Protein AF-A0A0F8YQG4-F1 (afdb_monomer)

Organism: NCBI:txid412755

Foldseek 3Di:
DQDKDKWKAFPVPRDTDDDPVNDDAQTWMWIAIPPRDIDIDGHHDD

pLDDT: mean 91.12, std 9.15, range [55.34, 97.25]

Radius of gyration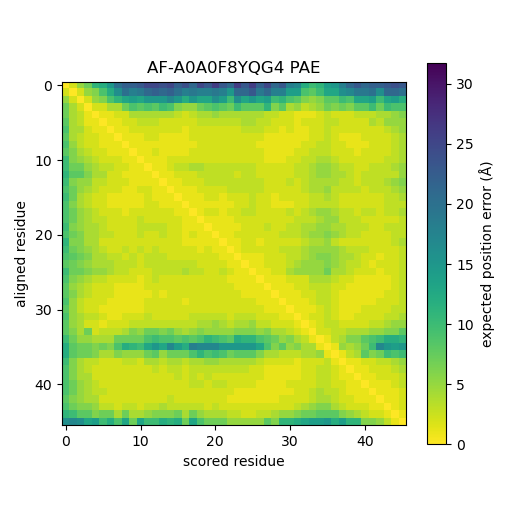: 11.31 Å; Cα contacts (8 Å, |Δi|>4): 73; chains: 1; bounding box: 26×19×28 Å

Solvent-accessible surface area (backbone atoms only — not comparable to full-atom values): 2945 Å² total; per-re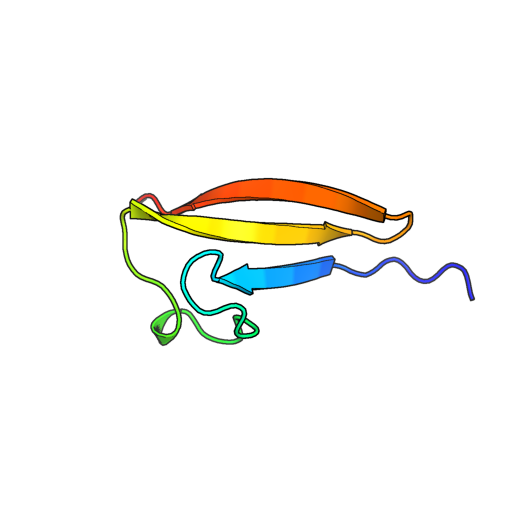sidue (Å²): 134,96,66,87,51,76,49,44,26,33,65,86,76,70,42,77,55,86,53,78,84,73,58,52,74,73,38,49,34,36,35,41,33,59,88,83,43,75,44,79,47,70,37,73,83,130

Secondary structure (DSSP, 8-state):
-----EEEEETTT-PBP-SGGG--TT-EEEEEETTTEEEEEE----

Sequence (46 aa):
LKRGYSITTSKKTGKLITTPDDIKTTDIIITELAEEKLIESEVIKK

Structure (mmCIF, N/CA/C/O backbone):
data_AF-A0A0F8YQG4-F1
#
_entry.id   AF-A0A0F8YQG4-F1
#
loop_
_atom_site.group_PDB
_atom_site.id
_atom_site.type_symbol
_atom_site.label_atom_id
_atom_site.label_alt_id
_atom_site.label_comp_id
_atom_site.label_asym_id
_atom_site.label_entity_id
_atom_site.label_seq_id
_atom_site.pdbx_PDB_ins_code
_atom_site.Cartn_x
_atom_site.Cartn_y
_atom_site.Cartn_z
_atom_site.occupancy
_atom_site.B_iso_or_equiv
_atom_site.auth_seq_id
_atom_site.auth_comp_id
_atom_site.auth_asym_id
_atom_site.auth_atom_id
_atom_site.pdbx_PDB_model_num
ATOM 1 N N . LEU A 1 1 ? 12.795 -9.194 -18.697 1.00 55.34 1 LEU A N 1
ATOM 2 C CA . LEU A 1 1 ? 11.326 -9.078 -18.560 1.00 55.34 1 LEU A CA 1
ATOM 3 C C . LEU A 1 1 ? 10.983 -7.608 -18.319 1.00 55.34 1 LEU A C 1
ATOM 5 O O . LEU A 1 1 ? 11.304 -7.117 -17.251 1.00 55.34 1 LEU A O 1
ATOM 9 N N . LYS A 1 2 ? 10.370 -6.901 -19.277 1.00 58.53 2 LYS A N 1
ATOM 10 C CA . LYS A 1 2 ? 9.767 -5.573 -19.039 1.00 58.53 2 LYS A CA 1
ATOM 11 C C . LYS A 1 2 ? 8.317 -5.758 -18.586 1.00 58.53 2 LYS A C 1
ATOM 13 O O . LYS A 1 2 ? 7.391 -5.505 -19.349 1.00 58.53 2 LYS A O 1
ATOM 18 N N . ARG A 1 3 ? 8.109 -6.345 -17.408 1.00 74.06 3 ARG A N 1
ATOM 19 C CA . ARG A 1 3 ? 6.758 -6.445 -16.843 1.00 74.06 3 ARG A CA 1
ATOM 20 C C . ARG A 1 3 ? 6.544 -5.223 -15.963 1.00 74.06 3 ARG A C 1
ATOM 22 O O . ARG A 1 3 ? 7.378 -4.949 -15.108 1.00 74.06 3 ARG A O 1
ATOM 29 N N . GLY A 1 4 ? 5.464 -4.488 -16.211 1.00 86.12 4 GLY A N 1
ATOM 30 C CA . GLY A 1 4 ? 5.039 -3.429 -15.307 1.00 86.12 4 GLY A CA 1
ATOM 31 C C . GLY A 1 4 ? 4.678 -4.041 -13.958 1.00 86.12 4 GLY A C 1
ATOM 32 O O . GLY A 1 4 ? 3.993 -5.064 -13.910 1.00 86.12 4 GLY A O 1
ATOM 33 N N . TYR A 1 5 ? 5.165 -3.437 -12.884 1.00 89.25 5 TYR A N 1
ATOM 34 C CA . TYR A 1 5 ? 4.778 -3.769 -11.522 1.00 89.25 5 TYR A CA 1
ATOM 35 C C . TYR A 1 5 ? 4.552 -2.484 -10.731 1.00 89.25 5 TYR A C 1
ATOM 37 O O . TYR A 1 5 ? 5.014 -1.411 -11.124 1.00 89.25 5 TYR A O 1
ATOM 45 N N . SER A 1 6 ? 3.829 -2.633 -9.628 1.00 92.31 6 SER A N 1
ATOM 46 C CA . SER A 1 6 ? 3.619 -1.610 -8.616 1.00 92.31 6 SER A CA 1
ATOM 47 C C . SER A 1 6 ? 3.652 -2.300 -7.258 1.00 92.31 6 SER A C 1
ATOM 49 O O . SER A 1 6 ? 2.863 -3.216 -7.027 1.00 92.31 6 SER A O 1
ATOM 51 N N . ILE A 1 7 ? 4.565 -1.896 -6.384 1.00 93.94 7 ILE A N 1
ATOM 52 C CA . ILE A 1 7 ? 4.706 -2.416 -5.022 1.00 93.94 7 ILE A CA 1
ATOM 53 C C . ILE A 1 7 ? 4.458 -1.259 -4.068 1.00 93.94 7 ILE A C 1
ATOM 55 O O . ILE A 1 7 ? 5.139 -0.243 -4.142 1.00 93.94 7 ILE A O 1
ATOM 59 N N . THR A 1 8 ? 3.502 -1.414 -3.160 1.00 96.38 8 THR A N 1
ATOM 60 C CA . THR A 1 8 ? 3.146 -0.358 -2.212 1.00 96.38 8 THR A CA 1
ATOM 61 C C . THR A 1 8 ? 3.516 -0.776 -0.796 1.00 96.38 8 THR A C 1
ATOM 63 O O . THR A 1 8 ? 3.151 -1.855 -0.333 1.00 96.38 8 THR A O 1
ATOM 66 N N . THR A 1 9 ? 4.254 0.081 -0.099 1.00 97.06 9 THR A N 1
ATOM 67 C CA . THR A 1 9 ? 4.752 -0.157 1.258 1.00 97.06 9 THR A CA 1
ATOM 68 C C . THR A 1 9 ? 4.371 0.985 2.190 1.00 97.06 9 THR A C 1
ATOM 70 O O . THR A 1 9 ? 4.228 2.138 1.782 1.00 97.06 9 THR A O 1
ATOM 73 N N . SER A 1 10 ? 4.194 0.670 3.468 1.00 96.25 10 SER A N 1
ATOM 74 C CA . SER A 1 10 ? 3.997 1.674 4.512 1.00 96.25 10 SER A CA 1
ATOM 75 C C . SER A 1 10 ? 5.315 2.401 4.771 1.00 96.25 10 SER A C 1
ATOM 77 O O . SER A 1 10 ? 6.291 1.764 5.169 1.00 96.25 10 SER A O 1
ATOM 79 N N . LYS A 1 11 ? 5.352 3.734 4.645 1.00 95.25 11 LYS A N 1
ATOM 80 C CA . LYS A 1 11 ? 6.567 4.517 4.944 1.00 95.25 11 LYS A CA 1
ATOM 81 C C . LYS A 1 11 ? 6.990 4.381 6.408 1.00 95.25 11 LYS A C 1
ATOM 83 O O . LYS A 1 11 ? 8.174 4.412 6.724 1.00 95.25 11 LYS A O 1
ATOM 88 N N . LYS A 1 12 ? 6.017 4.206 7.308 1.00 93.12 12 LYS A N 1
ATOM 89 C CA . LYS A 1 12 ? 6.249 4.093 8.753 1.00 93.12 12 LYS A CA 1
ATOM 90 C C . LYS A 1 12 ? 6.899 2.770 9.148 1.00 93.12 12 LYS A C 1
ATOM 92 O O . LYS A 1 12 ? 7.728 2.749 10.051 1.00 93.12 12 LYS A O 1
ATOM 97 N N . THR A 1 13 ? 6.466 1.665 8.541 1.00 93.31 13 THR A N 1
ATOM 98 C CA . THR A 1 13 ? 6.866 0.315 8.978 1.00 93.31 13 THR A CA 1
ATOM 99 C C . THR A 1 13 ? 7.739 -0.427 7.972 1.00 93.31 13 THR A C 1
ATOM 101 O O . THR A 1 13 ? 8.295 -1.465 8.320 1.00 93.31 13 THR A O 1
ATOM 104 N N . GLY A 1 14 ? 7.837 0.059 6.732 1.00 93.56 14 GLY A N 1
ATOM 105 C CA . GLY A 1 14 ? 8.501 -0.625 5.621 1.00 93.56 14 GLY 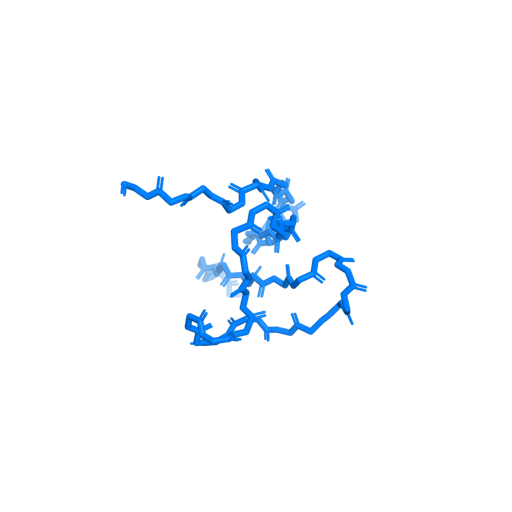A CA 1
ATOM 106 C C . GLY A 1 14 ? 7.783 -1.894 5.149 1.00 93.56 14 GLY A C 1
ATOM 107 O O . GLY A 1 14 ? 8.301 -2.607 4.295 1.00 93.56 14 GLY A O 1
ATOM 108 N N . LYS A 1 15 ? 6.607 -2.213 5.705 1.00 96.31 15 LYS A N 1
ATOM 109 C CA . LYS A 1 15 ? 5.862 -3.428 5.364 1.00 96.31 15 LYS A CA 1
ATOM 110 C C . LYS A 1 15 ? 5.079 -3.254 4.070 1.00 96.31 15 LYS A C 1
ATOM 112 O O . LYS A 1 15 ? 4.576 -2.166 3.786 1.00 96.31 15 LYS A O 1
ATOM 117 N N . LEU A 1 16 ? 4.951 -4.352 3.327 1.00 97.06 16 LEU A N 1
ATOM 118 C CA . LEU A 1 16 ? 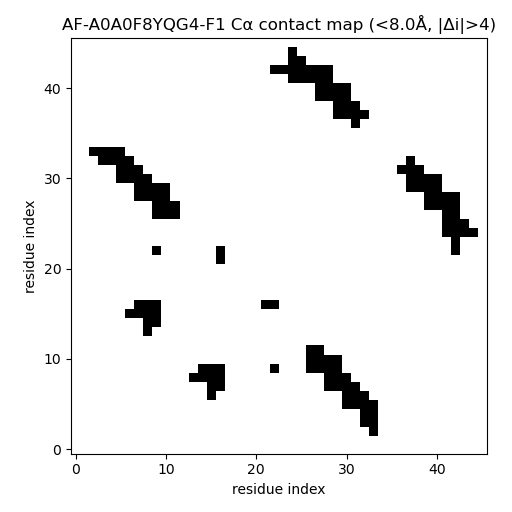4.083 -4.443 2.158 1.00 97.06 16 LEU A CA 1
ATOM 119 C C . LEU A 1 16 ? 2.626 -4.233 2.575 1.00 97.06 16 LEU A C 1
ATOM 121 O O . LEU A 1 16 ? 2.170 -4.835 3.546 1.00 97.06 16 LEU A O 1
ATOM 125 N N . ILE A 1 17 ? 1.916 -3.398 1.826 1.00 96.62 17 ILE A N 1
ATOM 126 C CA . ILE A 1 17 ? 0.481 -3.181 1.992 1.00 96.62 17 ILE A CA 1
ATOM 127 C C . ILE A 1 17 ? -0.237 -4.140 1.052 1.00 96.62 17 ILE A C 1
ATOM 129 O O . ILE A 1 17 ? -0.006 -4.127 -0.158 1.00 96.62 17 ILE A O 1
ATOM 133 N N . THR A 1 18 ? -1.099 -4.982 1.610 1.00 96.06 18 THR A N 1
ATOM 134 C CA . THR A 1 18 ? -1.846 -5.996 0.848 1.00 96.06 18 THR A CA 1
ATOM 135 C C . THR A 1 18 ? -3.346 -5.900 1.077 1.00 96.06 18 THR A C 1
ATOM 137 O O . THR A 1 18 ? -4.128 -6.293 0.212 1.00 96.06 18 THR A O 1
ATOM 140 N N . THR A 1 19 ? -3.747 -5.337 2.215 1.00 95.31 19 THR A N 1
ATOM 141 C CA . THR A 1 19 ? -5.138 -5.157 2.612 1.00 95.31 19 THR A CA 1
ATOM 142 C C . THR A 1 19 ? -5.384 -3.721 3.084 1.00 95.31 19 THR A C 1
ATOM 144 O O . THR A 1 19 ? -4.448 -3.035 3.500 1.00 95.31 19 THR A O 1
ATOM 147 N N . PRO A 1 20 ? -6.639 -3.243 3.064 1.00 92.31 20 PRO A N 1
ATOM 148 C CA . PRO A 1 20 ? -6.990 -1.946 3.640 1.00 92.31 20 PRO A CA 1
ATOM 149 C C . PRO A 1 20 ? -6.726 -1.832 5.148 1.00 92.31 20 PRO A C 1
ATOM 151 O O . PRO A 1 20 ? -6.614 -0.720 5.646 1.00 92.31 20 PRO A O 1
ATOM 154 N N . ASP A 1 21 ? -6.615 -2.946 5.875 1.00 94.19 21 ASP A N 1
ATOM 155 C CA . ASP A 1 21 ? -6.342 -2.935 7.319 1.00 94.19 21 ASP A CA 1
ATOM 156 C C . ASP A 1 21 ? -4.864 -2.640 7.639 1.00 94.19 21 ASP A C 1
ATOM 158 O O . ASP A 1 21 ? -4.525 -2.288 8.772 1.00 94.19 21 ASP A O 1
ATOM 162 N N . ASP A 1 22 ? -3.980 -2.732 6.638 1.00 93.69 22 ASP A N 1
ATOM 163 C CA . ASP A 1 22 ? -2.547 -2.442 6.773 1.00 93.69 22 ASP A CA 1
ATOM 164 C C . ASP A 1 22 ? -2.245 -0.930 6.851 1.00 93.69 22 ASP A C 1
ATOM 166 O O . ASP A 1 22 ? -1.113 -0.538 7.150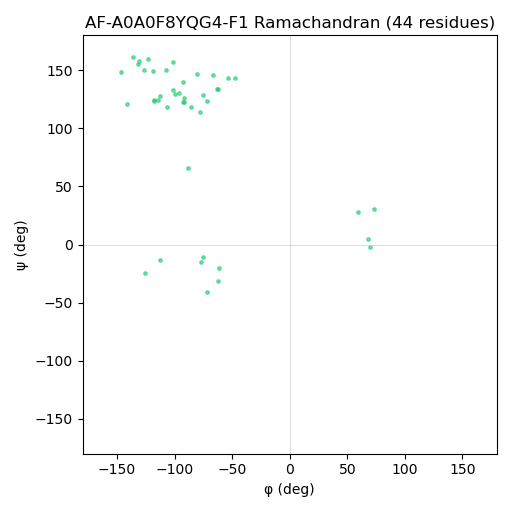 1.00 93.69 22 ASP A O 1
ATOM 170 N N . ILE A 1 23 ? -3.238 -0.078 6.572 1.00 94.06 23 ILE A N 1
ATOM 171 C CA . ILE A 1 23 ? -3.111 1.383 6.499 1.00 94.06 23 ILE A CA 1
ATOM 172 C C . ILE A 1 23 ? -4.205 2.097 7.294 1.00 94.06 23 ILE A C 1
ATOM 174 O O . ILE A 1 23 ? -5.307 1.592 7.503 1.00 94.06 23 ILE A O 1
ATOM 178 N N . LYS A 1 24 ? -3.912 3.321 7.722 1.00 94.81 24 LYS A N 1
ATOM 179 C CA . LYS A 1 24 ? -4.858 4.233 8.368 1.00 94.81 24 LYS A CA 1
ATOM 180 C C . LYS A 1 24 ? -4.932 5.547 7.606 1.00 94.81 24 LYS A C 1
ATOM 182 O O . LYS A 1 24 ? -4.021 5.915 6.872 1.00 94.81 24 LYS A O 1
ATOM 187 N N . THR A 1 25 ? -6.013 6.294 7.810 1.00 95.00 25 THR A N 1
ATOM 188 C CA . THR A 1 25 ? -6.092 7.685 7.349 1.00 95.00 25 THR A CA 1
ATOM 189 C C . THR A 1 25 ? -4.894 8.468 7.881 1.00 95.00 25 THR A C 1
ATOM 191 O O . THR A 1 25 ? -4.496 8.253 9.026 1.00 95.00 25 THR A O 1
ATOM 194 N N . THR A 1 26 ? -4.359 9.386 7.078 1.00 94.31 26 THR A N 1
ATOM 195 C CA . THR A 1 26 ? -3.132 10.177 7.302 1.00 94.31 26 THR A CA 1
ATOM 196 C C . THR A 1 26 ? -1.819 9.392 7.236 1.00 94.31 26 THR A C 1
ATOM 198 O O . THR A 1 26 ? -0.750 9.991 7.342 1.00 94.31 26 THR A O 1
ATOM 201 N N . ASP A 1 27 ? -1.852 8.069 7.027 1.00 95.31 27 ASP A N 1
ATOM 202 C CA . ASP A 1 27 ? -0.615 7.323 6.804 1.00 95.31 27 ASP A CA 1
ATOM 203 C C . ASP A 1 27 ? 0.031 7.731 5.477 1.00 95.31 27 ASP A C 1
ATOM 205 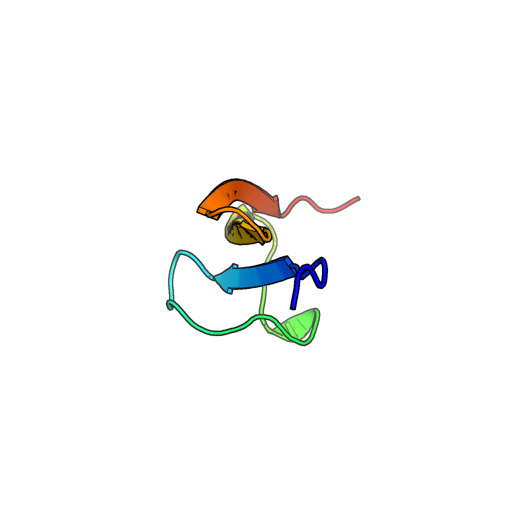O O . ASP A 1 27 ? -0.641 7.993 4.477 1.00 95.31 27 ASP A O 1
ATOM 209 N N . ILE A 1 28 ? 1.364 7.715 5.470 1.00 97.25 28 ILE A N 1
ATOM 210 C CA . ILE A 1 28 ? 2.161 7.891 4.261 1.00 97.25 28 ILE A CA 1
ATOM 211 C C . ILE A 1 28 ? 2.555 6.522 3.705 1.00 97.25 28 ILE A C 1
ATOM 213 O O . ILE A 1 28 ? 3.098 5.670 4.421 1.00 97.25 28 ILE A O 1
ATOM 217 N N . ILE A 1 29 ? 2.323 6.332 2.411 1.00 97.06 29 ILE A N 1
ATOM 218 C CA . ILE A 1 29 ? 2.671 5.122 1.665 1.00 97.06 29 ILE A CA 1
ATOM 219 C C . ILE A 1 29 ? 3.664 5.456 0.554 1.00 97.06 29 ILE A C 1
ATOM 221 O O . ILE A 1 29 ? 3.652 6.554 -0.003 1.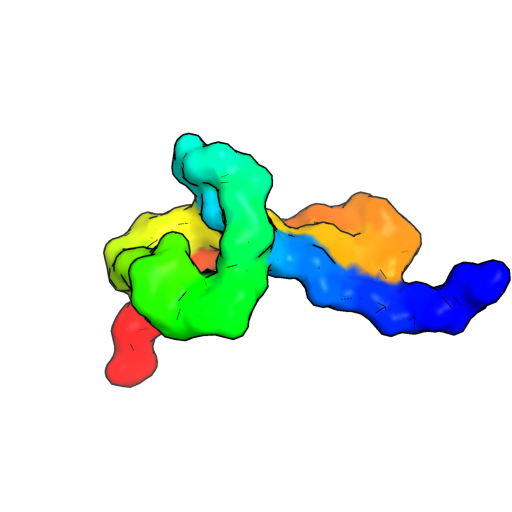00 97.06 29 ILE A O 1
ATOM 225 N N . ILE A 1 30 ? 4.524 4.495 0.234 1.00 97.06 30 ILE A N 1
ATOM 226 C CA . ILE A 1 30 ? 5.478 4.576 -0.869 1.00 97.06 30 ILE A CA 1
ATOM 227 C C . ILE A 1 30 ? 5.084 3.525 -1.893 1.00 97.06 30 ILE A C 1
ATOM 229 O O . ILE A 1 30 ? 4.998 2.343 -1.567 1.00 97.06 30 ILE A O 1
ATOM 233 N N . THR A 1 31 ? 4.864 3.955 -3.127 1.00 95.81 31 THR A N 1
ATOM 234 C CA . THR A 1 31 ? 4.637 3.069 -4.264 1.00 95.81 31 THR A CA 1
ATOM 235 C C . THR A 1 31 ? 5.864 3.067 -5.157 1.00 95.81 31 THR A C 1
ATOM 237 O O . THR A 1 31 ? 6.236 4.098 -5.711 1.00 95.81 31 THR A O 1
ATOM 240 N N . GLU A 1 32 ? 6.481 1.904 -5.299 1.00 93.81 32 GLU A N 1
ATOM 241 C CA . GLU A 1 32 ? 7.532 1.638 -6.268 1.00 93.81 32 GLU A CA 1
ATOM 242 C C . GLU A 1 32 ? 6.912 1.089 -7.551 1.00 93.81 32 GLU A C 1
ATOM 244 O O . GLU A 1 32 ? 6.222 0.068 -7.534 1.00 93.81 32 GLU A O 1
ATOM 249 N N . LEU A 1 33 ? 7.170 1.759 -8.667 1.00 91.12 33 LEU A N 1
ATOM 250 C CA . LEU A 1 33 ? 6.817 1.291 -9.999 1.00 91.12 33 LEU A CA 1
ATOM 251 C C . LEU A 1 33 ? 8.046 0.704 -10.693 1.00 91.12 33 LEU A C 1
ATOM 253 O O . LEU A 1 33 ? 9.184 1.084 -10.407 1.00 91.12 33 LEU A O 1
ATOM 257 N N . ALA A 1 34 ? 7.799 -0.162 -11.676 1.00 87.62 34 ALA A N 1
ATOM 258 C CA . ALA A 1 34 ? 8.834 -0.579 -12.618 1.00 87.62 34 ALA A CA 1
ATOM 259 C C . ALA A 1 34 ? 9.610 0.639 -13.161 1.00 87.62 34 ALA A C 1
ATOM 261 O O . ALA A 1 34 ? 9.017 1.687 -13.421 1.00 87.62 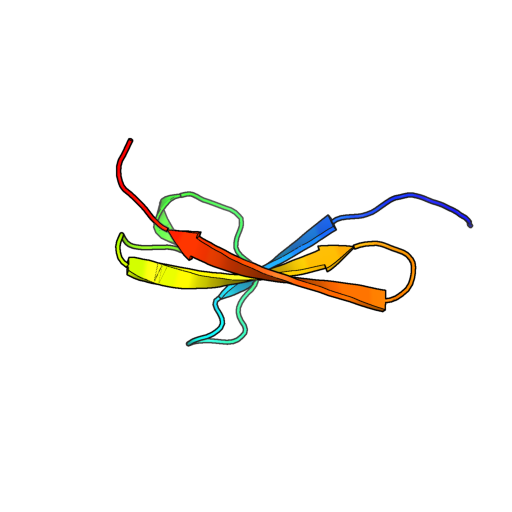34 ALA A O 1
ATOM 262 N N . GLU A 1 35 ? 10.921 0.468 -13.366 1.00 84.56 35 GLU A N 1
ATOM 263 C CA . GLU A 1 35 ? 11.864 1.544 -13.730 1.00 84.56 35 GLU A CA 1
ATOM 264 C C . GLU A 1 35 ? 12.203 2.509 -12.575 1.00 84.56 35 GLU A C 1
ATOM 266 O O . GLU A 1 35 ? 12.486 3.680 -12.814 1.00 84.56 35 GLU A O 1
ATOM 271 N N . GLU A 1 36 ? 12.191 2.012 -11.331 1.00 71.25 36 GLU A N 1
ATOM 272 C CA . GLU A 1 36 ? 12.694 2.708 -10.128 1.00 71.25 36 GLU A CA 1
ATOM 273 C C . GLU A 1 36 ? 12.001 4.050 -9.827 1.00 71.25 36 GLU A C 1
ATOM 275 O O . GLU A 1 36 ? 12.565 4.949 -9.200 1.00 71.25 36 GLU A O 1
ATOM 280 N N . LYS A 1 37 ? 10.738 4.202 -10.243 1.00 86.94 37 LYS A N 1
ATOM 281 C CA . LYS A 1 37 ? 9.937 5.383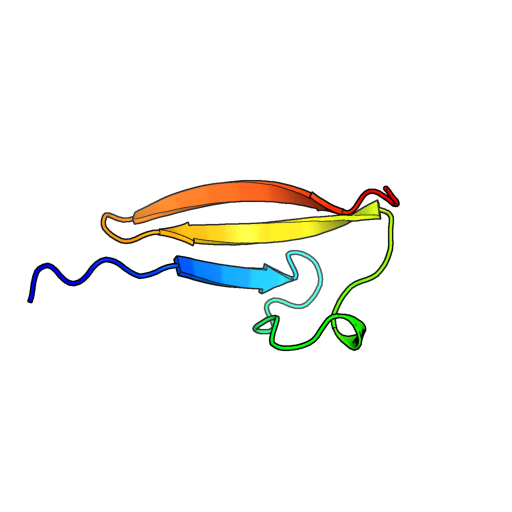 -9.898 1.00 86.94 37 LYS A CA 1
ATOM 282 C C . LYS A 1 37 ? 9.278 5.180 -8.541 1.00 86.94 37 LYS A C 1
ATOM 284 O O . LYS A 1 37 ? 8.441 4.295 -8.387 1.00 86.94 37 LYS A O 1
ATOM 289 N N . LEU A 1 38 ? 9.622 6.039 -7.586 1.00 92.75 38 LEU A N 1
ATOM 290 C CA . LEU A 1 38 ? 8.995 6.091 -6.267 1.00 92.75 38 LEU A CA 1
ATOM 291 C C . LEU A 1 38 ? 7.963 7.218 -6.217 1.00 92.75 38 LEU A C 1
ATOM 293 O O . LEU A 1 38 ? 8.258 8.362 -6.561 1.00 92.75 38 LEU A O 1
ATOM 297 N N . ILE A 1 39 ? 6.757 6.888 -5.766 1.00 94.75 39 ILE A N 1
ATOM 298 C CA . ILE A 1 39 ? 5.673 7.837 -5.519 1.00 94.75 39 ILE A CA 1
ATOM 299 C C . ILE A 1 39 ? 5.338 7.789 -4.035 1.00 94.75 39 ILE A C 1
ATOM 301 O O . ILE A 1 39 ? 5.005 6.732 -3.501 1.00 94.75 39 ILE A O 1
ATOM 305 N N . GLU A 1 40 ? 5.399 8.939 -3.377 1.00 96.19 40 GLU A N 1
ATOM 306 C CA . GLU A 1 40 ? 4.909 9.105 -2.012 1.00 96.19 40 GLU A CA 1
ATOM 307 C C . GLU A 1 40 ? 3.457 9.590 -2.038 1.00 96.19 40 GLU A C 1
ATOM 309 O O . GLU A 1 40 ? 3.073 10.398 -2.888 1.00 96.19 40 GLU A O 1
ATOM 314 N N . SER A 1 41 ? 2.616 9.071 -1.149 1.00 94.81 41 SER A N 1
ATOM 315 C CA . SER A 1 41 ? 1.196 9.433 -1.092 1.00 94.81 41 SER A CA 1
ATOM 316 C C . SER A 1 41 ? 0.670 9.420 0.337 1.00 94.81 41 SER A C 1
ATOM 318 O O . SER A 1 41 ? 1.115 8.617 1.154 1.00 94.81 41 SER A O 1
ATOM 320 N N . GLU A 1 42 ? -0.302 10.287 0.618 1.00 96.56 42 GLU A N 1
ATOM 321 C CA . GLU A 1 42 ? -1.027 10.339 1.889 1.00 96.56 42 GLU A CA 1
ATOM 322 C C . GLU A 1 42 ? -2.402 9.677 1.744 1.00 96.56 42 GLU A C 1
ATOM 324 O O . GLU A 1 42 ? -3.144 9.938 0.793 1.00 96.56 42 GLU A O 1
ATOM 329 N N . VAL A 1 43 ? -2.751 8.811 2.694 1.00 95.56 43 VAL A N 1
ATOM 330 C CA . VAL A 1 43 ? -4.046 8.131 2.722 1.00 95.56 43 VAL A CA 1
ATOM 331 C C . VAL A 1 43 ? -5.118 9.085 3.242 1.00 95.56 43 VAL A C 1
ATOM 333 O O . VAL A 1 43 ? -5.146 9.428 4.422 1.00 95.56 43 VAL A O 1
ATOM 336 N N . ILE A 1 44 ? -6.068 9.452 2.385 1.00 95.81 44 ILE A N 1
ATOM 337 C CA . ILE A 1 44 ? -7.238 10.249 2.767 1.00 95.81 44 ILE A CA 1
ATOM 338 C C . ILE A 1 44 ? -8.504 9.394 2.788 1.00 95.81 44 ILE A C 1
ATOM 340 O O . ILE A 1 44 ? -8.651 8.439 2.023 1.00 95.81 44 ILE A O 1
ATOM 344 N N . LYS A 1 45 ? -9.453 9.757 3.654 1.00 92.19 45 LYS A N 1
ATOM 345 C CA . LYS A 1 45 ? -10.806 9.204 3.589 1.00 92.19 45 LYS A CA 1
ATOM 346 C C . LYS A 1 45 ? -11.534 9.872 2.420 1.00 92.19 45 LYS A C 1
ATOM 348 O O . LYS A 1 45 ? -11.517 11.096 2.322 1.00 92.19 45 LYS A O 1
ATOM 353 N N . LYS A 1 46 ? -12.125 9.064 1.543 1.00 80.75 46 LYS A N 1
ATOM 354 C CA . LYS A 1 46 ? -12.954 9.546 0.435 1.00 80.75 46 LYS A CA 1
ATOM 355 C C . LYS A 1 46 ? -14.321 10.021 0.923 1.00 80.75 46 LYS A C 1
ATOM 357 O O . LYS A 1 46 ? -14.819 9.438 1.915 1.00 80.75 46 LYS A O 1
#

Nearest PDB structures (foldseek):
  8sut-assembly1_B  TM=6.008E-01  e=2.725E+00  Bacillus subtilis
  7y8s-assembly1_A  TM=6.616E-01  e=3.632E+00  Chelicerata
  1wzo-assembly1_C  TM=6.324E-01  e=7.239E+00  Thermus thermophilus HB8
  8sky-assembly1_A  TM=5.697E-01  e=6.093E+00  Bacillus subtilis

Mean predicted aligned error: 4.06 Å